Protein AF-A0A432ERB2-F1 (afdb_monomer)

Foldseek 3Di:
DLPDDPVVVVVDPDDDNVPDPVVVVVVVVVVVVVVVVVVVVVVVVVVVVVVQCCQQVVCVVVVHPGPDDPVRD

Nearest PDB structures (foldseek):
  7dr2-assembly1_aB  TM=6.862E-01  e=5.318E+00  Cyanophora paradoxa
  7qco-assembly1_B  TM=7.251E-01  e=5.732E+00  Chroococcidiopsis sp. TS-821

Solvent-accessible surface area (backbone atoms only — not comparable to full-atom values): 4394 Å² total; per-residue (Å²): 70,53,88,49,56,69,71,62,45,75,76,40,100,70,71,44,67,84,66,50,73,69,54,55,59,53,50,53,55,50,51,50,55,52,51,56,49,49,52,50,51,54,52,49,54,53,52,48,57,51,49,49,51,50,54,49,52,48,24,59,76,74,69,46,77,73,90,71,56,86,90,79,112

Secondary structure (DSSP, 8-state):
-TTS-HHHHHT-S---TT--THHHHHHHHHHHHHHHHHHHHHHHHHHHHHHHHHHHHHHHHHTPPPSS-TT--

Structure (mmCIF, N/CA/C/O backbone):
data_AF-A0A432ERB2-F1
#
_entry.id   AF-A0A432ERB2-F1
#
loop_
_atom_site.group_PDB
_atom_site.id
_atom_site.type_symbol
_atom_site.label_atom_id
_atom_site.label_alt_id
_atom_site.label_comp_id
_atom_site.label_asym_id
_atom_site.label_entity_id
_atom_site.label_seq_id
_atom_site.pdbx_PDB_ins_code
_atom_site.Cartn_x
_atom_site.Cartn_y
_atom_site.Cartn_z
_atom_site.occupancy
_atom_site.B_iso_or_equiv
_atom_site.auth_seq_id
_atom_site.auth_comp_id
_atom_site.auth_asym_id
_atom_site.auth_atom_id
_atom_site.pdbx_PDB_model_num
ATOM 1 N N . MET A 1 1 ? 18.754 1.104 -21.761 1.00 82.56 1 MET A N 1
ATOM 2 C CA . MET A 1 1 ? 18.833 -0.178 -22.506 1.00 82.56 1 MET A CA 1
ATOM 3 C C . MET A 1 1 ? 20.052 -0.953 -22.037 1.00 82.56 1 MET A C 1
ATOM 5 O O . MET A 1 1 ? 21.032 -0.322 -21.662 1.00 82.56 1 MET A O 1
ATOM 9 N N . GLY A 1 2 ? 20.005 -2.284 -22.038 1.00 80.06 2 GLY A N 1
ATOM 10 C CA . GLY A 1 2 ? 21.094 -3.153 -21.587 1.00 80.06 2 GLY A CA 1
ATOM 11 C C . GLY A 1 2 ? 22.372 -2.948 -22.400 1.00 80.06 2 GLY A C 1
ATOM 12 O O . GLY A 1 2 ? 23.463 -2.957 -21.839 1.00 80.06 2 GLY A O 1
ATOM 13 N N . ALA A 1 3 ? 22.227 -2.634 -23.691 1.00 87.75 3 ALA A N 1
ATOM 14 C CA . ALA A 1 3 ? 23.327 -2.255 -24.581 1.00 87.75 3 ALA A CA 1
ATOM 15 C C . ALA A 1 3 ? 23.685 -0.749 -24.555 1.00 87.75 3 ALA A C 1
ATOM 17 O O . ALA A 1 3 ? 24.515 -0.305 -25.341 1.00 87.75 3 ALA A O 1
ATOM 18 N N . GLY A 1 4 ? 23.043 0.057 -23.701 1.00 87.88 4 GLY A N 1
ATOM 19 C CA . GLY A 1 4 ? 23.329 1.491 -23.577 1.00 87.88 4 GLY A CA 1
ATOM 20 C C . GLY A 1 4 ? 24.670 1.773 -22.896 1.00 87.88 4 GLY A C 1
ATOM 21 O O . GLY A 1 4 ? 25.235 0.893 -22.243 1.00 87.88 4 GLY A O 1
ATOM 22 N N . THR A 1 5 ? 25.154 3.010 -23.021 1.00 94.75 5 THR A N 1
ATOM 23 C CA . THR A 1 5 ? 26.350 3.472 -22.300 1.00 94.75 5 THR A CA 1
ATOM 24 C C . THR A 1 5 ? 26.122 3.417 -20.791 1.00 94.75 5 THR A C 1
ATOM 26 O O . THR A 1 5 ? 24.989 3.556 -20.325 1.00 94.75 5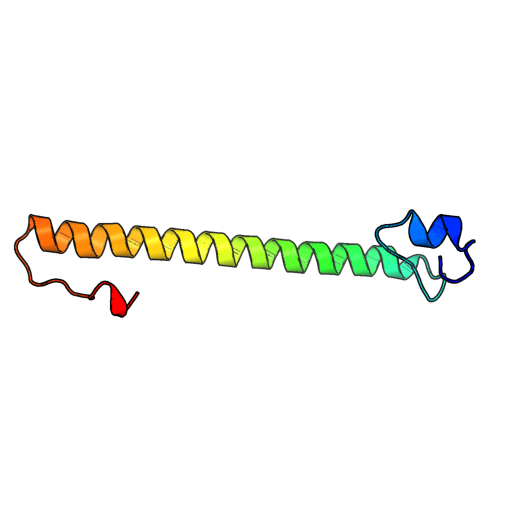 THR A O 1
ATOM 29 N N . ASP A 1 6 ? 27.190 3.242 -20.017 1.00 92.81 6 ASP A N 1
ATOM 30 C CA . ASP A 1 6 ? 27.072 3.148 -18.557 1.00 92.81 6 ASP A CA 1
ATOM 31 C C . ASP A 1 6 ? 26.536 4.450 -17.950 1.00 92.81 6 ASP A C 1
ATOM 33 O O . ASP A 1 6 ? 25.634 4.408 -17.121 1.00 92.81 6 ASP A O 1
ATOM 37 N N . VAL A 1 7 ? 26.934 5.602 -18.504 1.00 95.44 7 VAL A N 1
ATOM 38 C CA . VAL A 1 7 ? 26.360 6.915 -18.155 1.00 95.44 7 VAL A CA 1
ATOM 39 C C . VAL A 1 7 ? 24.840 6.950 -18.372 1.00 95.44 7 VAL A C 1
ATOM 41 O O . VAL A 1 7 ? 24.104 7.472 -17.540 1.00 95.44 7 VAL A O 1
ATOM 44 N N . ALA A 1 8 ? 24.338 6.371 -19.469 1.00 93.00 8 ALA A N 1
ATOM 45 C CA . ALA A 1 8 ? 22.901 6.333 -19.743 1.00 93.00 8 ALA A CA 1
ATOM 46 C C . ALA A 1 8 ? 22.143 5.353 -18.833 1.00 93.00 8 ALA A C 1
ATOM 48 O O . ALA A 1 8 ? 20.950 5.540 -18.608 1.00 93.00 8 ALA A O 1
ATOM 49 N N . LYS A 1 9 ? 22.806 4.305 -18.330 1.00 92.56 9 LYS A N 1
ATOM 50 C CA . LYS A 1 9 ? 22.226 3.364 -17.363 1.00 92.56 9 LYS A CA 1
ATOM 51 C C . LYS A 1 9 ? 22.147 3.986 -15.970 1.00 92.56 9 LYS A C 1
ATOM 53 O O . LYS A 1 9 ? 21.091 3.907 -15.353 1.00 92.56 9 LYS A O 1
ATOM 58 N N . GLU A 1 10 ? 23.217 4.632 -15.511 1.00 93.25 10 GLU A N 1
ATOM 59 C CA . GLU A 1 10 ? 23.272 5.294 -14.199 1.00 93.25 10 GLU A CA 1
ATOM 60 C C . GLU A 1 10 ? 22.307 6.479 -14.090 1.00 93.25 10 GLU A C 1
ATOM 62 O O . GLU A 1 10 ? 21.735 6.711 -13.031 1.00 93.25 10 GLU A O 1
ATOM 67 N N . ALA A 1 11 ? 22.072 7.201 -15.188 1.00 94.94 11 ALA A N 1
ATOM 68 C CA . ALA A 1 11 ? 21.121 8.311 -15.219 1.00 94.94 11 ALA A CA 1
ATOM 69 C C . ALA A 1 11 ? 19.642 7.875 -15.304 1.00 94.94 11 ALA A C 1
ATOM 71 O O . ALA A 1 11 ? 18.764 8.736 -15.350 1.00 94.94 11 ALA A O 1
ATOM 72 N N . SER A 1 12 ? 19.346 6.572 -15.390 1.00 92.75 12 SER A N 1
ATOM 73 C CA . SER A 1 12 ? 17.991 6.063 -15.640 1.00 92.75 12 SER A CA 1
ATOM 74 C C . SER A 1 12 ? 17.383 5.347 -14.432 1.00 92.75 12 SER A C 1
ATOM 76 O O . SER A 1 12 ? 18.025 4.490 -13.835 1.00 92.75 12 SER A O 1
ATOM 78 N N . ASP A 1 13 ? 16.103 5.612 -14.142 1.00 94.25 13 ASP A N 1
ATOM 79 C CA . ASP A 1 13 ? 15.345 4.914 -13.084 1.00 94.25 13 ASP A CA 1
ATOM 80 C C . ASP A 1 13 ? 14.950 3.474 -13.468 1.00 94.25 13 ASP A C 1
ATOM 82 O O . ASP A 1 13 ? 14.547 2.671 -12.626 1.00 94.25 13 ASP A O 1
ATOM 86 N N . MET A 1 14 ? 15.026 3.134 -14.761 1.00 91.56 14 MET A N 1
ATOM 87 C CA . MET A 1 14 ? 14.681 1.814 -15.287 1.00 91.56 14 MET A CA 1
ATOM 88 C C . MET A 1 14 ? 15.570 1.431 -16.474 1.00 91.56 14 MET A C 1
ATOM 90 O O . MET A 1 14 ? 15.635 2.133 -17.48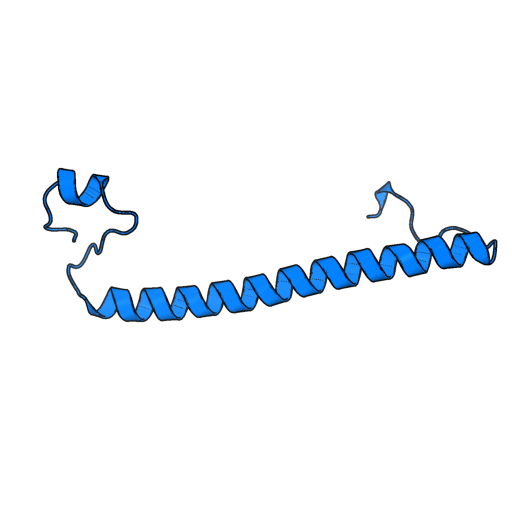5 1.00 91.56 14 MET A O 1
ATOM 94 N N . ILE A 1 15 ? 16.182 0.244 -16.400 1.00 92.69 15 ILE A N 1
ATOM 95 C CA . ILE A 1 15 ? 17.041 -0.308 -17.454 1.00 92.69 15 ILE A CA 1
ATOM 96 C C . ILE A 1 15 ? 16.356 -1.507 -18.121 1.00 92.69 15 ILE A C 1
ATOM 98 O O . ILE A 1 15 ? 16.089 -2.529 -17.496 1.00 92.69 15 ILE A O 1
ATOM 102 N N . ILE A 1 16 ? 16.131 -1.409 -19.433 1.00 92.56 16 ILE A N 1
ATOM 103 C CA . ILE A 1 16 ? 15.598 -2.506 -20.259 1.00 92.56 16 ILE A CA 1
ATOM 104 C C . ILE A 1 16 ? 16.732 -3.468 -20.615 1.00 92.56 16 ILE A C 1
ATOM 106 O O . ILE A 1 16 ? 17.513 -3.164 -21.5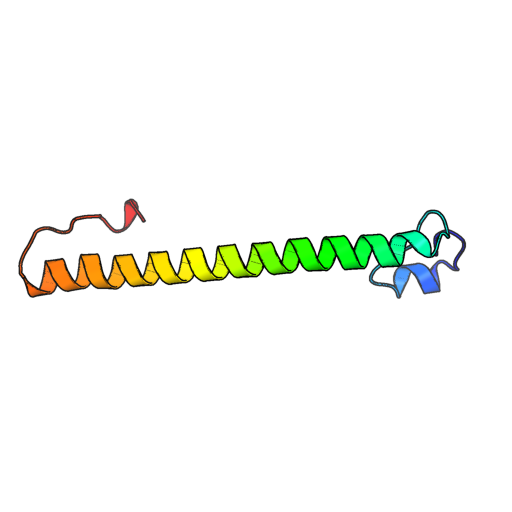16 1.00 92.56 16 ILE A O 1
ATOM 110 N N . LEU A 1 17 ? 16.835 -4.601 -19.921 1.00 90.38 17 LEU A N 1
ATOM 111 C CA . LEU A 1 17 ? 17.962 -5.535 -20.048 1.00 90.38 17 LEU A CA 1
ATOM 112 C C . LEU A 1 17 ? 18.026 -6.252 -21.407 1.00 90.38 17 LEU A C 1
ATOM 114 O O . LEU A 1 17 ? 19.103 -6.372 -21.982 1.00 90.38 17 LEU A O 1
ATOM 118 N N . ASP A 1 18 ? 16.884 -6.678 -21.946 1.00 87.62 18 ASP A N 1
ATOM 119 C CA . ASP A 1 18 ? 16.781 -7.461 -23.189 1.00 87.62 18 ASP A CA 1
ATOM 120 C C . ASP A 1 18 ? 16.689 -6.598 -24.464 1.00 87.62 18 ASP A C 1
ATOM 122 O O . ASP A 1 18 ? 16.486 -7.114 -25.561 1.00 87.62 18 ASP A O 1
ATOM 126 N N . ASN A 1 19 ? 16.830 -5.274 -24.323 1.00 83.50 19 ASN A N 1
ATOM 127 C CA . ASN A 1 19 ? 16.661 -4.269 -25.379 1.00 83.50 19 ASN A CA 1
ATOM 128 C C . ASN A 1 19 ? 15.319 -4.368 -26.138 1.00 83.50 19 ASN A C 1
ATOM 130 O O . ASN A 1 19 ? 15.196 -3.858 -27.253 1.00 83.50 19 ASN A O 1
ATOM 134 N N . ASN A 1 20 ? 14.292 -4.980 -25.538 1.00 89.62 20 ASN A N 1
ATOM 135 C CA . ASN A 1 20 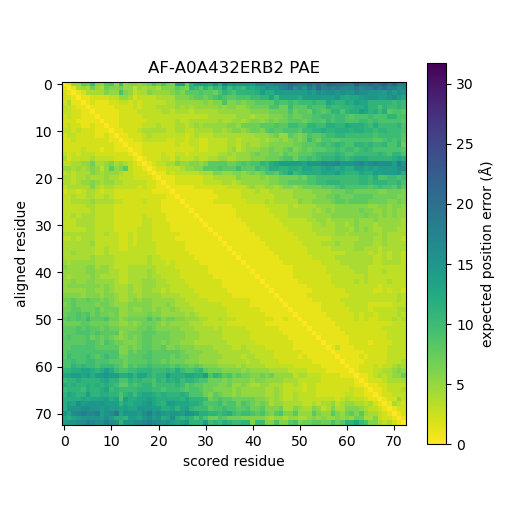? 12.981 -5.140 -26.149 1.00 89.62 20 ASN A CA 1
ATOM 136 C C . ASN A 1 20 ? 11.994 -4.095 -25.618 1.00 89.62 20 ASN A C 1
ATOM 138 O O . ASN A 1 20 ? 11.561 -4.136 -24.467 1.00 89.62 20 ASN A O 1
ATOM 142 N N . PHE A 1 21 ? 11.549 -3.186 -26.486 1.00 90.19 21 PHE A N 1
ATOM 143 C CA . PHE A 1 21 ? 10.565 -2.161 -26.122 1.00 90.19 21 PHE A CA 1
ATOM 144 C C . PHE A 1 21 ? 9.222 -2.733 -25.633 1.00 90.19 21 PHE A C 1
ATOM 146 O O . PHE A 1 21 ? 8.514 -2.056 -24.888 1.00 90.19 21 PHE A O 1
ATOM 153 N N . LYS A 1 22 ? 8.882 -3.992 -25.962 1.00 92.56 22 LYS A N 1
ATOM 154 C CA . LYS A 1 22 ? 7.683 -4.667 -25.426 1.00 92.56 22 LYS A CA 1
ATOM 155 C C . LYS A 1 22 ? 7.693 -4.759 -23.895 1.00 92.56 22 LYS A C 1
ATOM 157 O O . LYS A 1 22 ? 6.620 -4.823 -23.297 1.00 92.56 22 LYS A O 1
ATOM 162 N N . ILE A 1 23 ? 8.868 -4.739 -23.256 1.00 92.00 23 ILE A N 1
ATOM 163 C CA . ILE A 1 23 ? 8.973 -4.753 -21.794 1.00 92.00 23 ILE A CA 1
ATOM 164 C C . ILE A 1 23 ? 8.390 -3.484 -21.168 1.00 92.00 23 ILE A C 1
ATO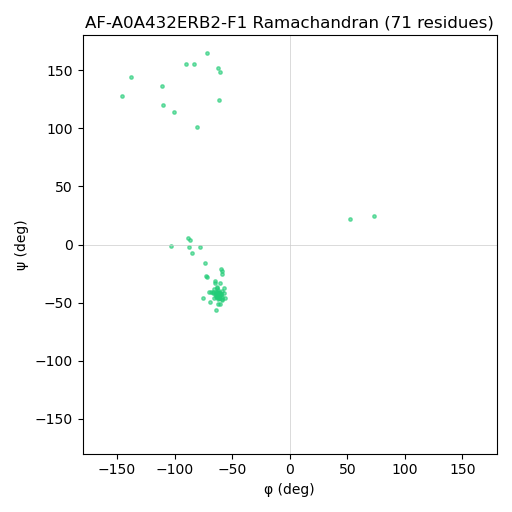M 166 O O . ILE A 1 23 ? 7.816 -3.571 -20.089 1.00 92.00 23 ILE A O 1
ATOM 170 N N . ILE A 1 24 ? 8.466 -2.333 -21.847 1.00 93.69 24 ILE A N 1
ATOM 171 C CA . ILE A 1 24 ? 7.932 -1.068 -21.321 1.00 93.69 24 ILE A CA 1
ATOM 172 C C . ILE A 1 24 ? 6.415 -1.165 -21.176 1.00 93.69 24 ILE A C 1
ATOM 174 O O . ILE A 1 24 ? 5.873 -0.809 -20.135 1.00 93.69 24 ILE A O 1
ATOM 178 N N . VAL A 1 25 ? 5.731 -1.703 -22.191 1.00 95.50 25 VAL A N 1
ATOM 179 C CA . VAL A 1 25 ? 4.272 -1.891 -22.159 1.00 95.50 25 VAL A CA 1
ATOM 180 C C . VAL A 1 25 ? 3.881 -2.789 -20.984 1.00 95.50 25 VAL A C 1
ATOM 182 O O . VAL A 1 25 ? 3.038 -2.405 -20.176 1.00 95.50 25 VAL A O 1
ATOM 185 N N . ARG A 1 26 ? 4.570 -3.926 -20.816 1.00 94.19 26 ARG A N 1
ATOM 186 C CA . ARG A 1 26 ? 4.348 -4.833 -19.678 1.00 94.19 26 ARG A CA 1
ATOM 187 C C . ARG A 1 26 ? 4.639 -4.168 -18.332 1.00 94.19 26 ARG A C 1
ATOM 189 O O . ARG A 1 26 ? 3.888 -4.364 -17.384 1.00 94.19 26 ARG A O 1
ATOM 196 N N . ALA A 1 27 ? 5.707 -3.379 -18.233 1.00 94.88 27 ALA A N 1
ATOM 197 C CA . ALA A 1 27 ? 6.057 -2.659 -17.013 1.00 94.88 27 ALA A CA 1
ATOM 198 C C . ALA A 1 27 ? 4.978 -1.631 -16.634 1.00 94.88 27 ALA A C 1
ATOM 200 O O . ALA A 1 27 ? 4.609 -1.541 -15.466 1.00 94.88 27 ALA A O 1
ATOM 201 N N . VAL A 1 28 ? 4.412 -0.912 -17.611 1.00 96.88 28 VAL A N 1
ATOM 202 C CA . VAL A 1 28 ? 3.286 0.009 -17.380 1.00 96.88 28 VAL A CA 1
ATOM 203 C C . VAL A 1 28 ? 2.032 -0.742 -16.927 1.00 96.88 28 VAL A C 1
ATOM 205 O O . VAL A 1 28 ? 1.361 -0.294 -15.998 1.00 96.88 28 VAL A O 1
ATOM 208 N N . GLU A 1 29 ? 1.715 -1.884 -17.541 1.00 97.75 29 GLU A N 1
ATOM 209 C CA . GLU A 1 29 ? 0.592 -2.733 -17.119 1.00 97.75 29 GLU A CA 1
ATOM 210 C C . GLU A 1 29 ? 0.752 -3.196 -15.664 1.00 97.75 29 GLU A C 1
ATOM 212 O O . GLU A 1 29 ? -0.170 -3.040 -14.864 1.00 97.75 29 GLU A O 1
ATOM 217 N N . GLN A 1 30 ? 1.938 -3.685 -15.286 1.00 97.56 30 GLN A N 1
ATOM 218 C CA . GLN A 1 30 ? 2.227 -4.083 -13.904 1.00 97.56 30 GLN A CA 1
ATOM 219 C C . GLN A 1 30 ? 2.171 -2.895 -12.936 1.00 97.56 30 GLN A C 1
ATOM 221 O O . GLN A 1 30 ? 1.599 -3.011 -11.854 1.00 97.56 30 GLN A O 1
ATOM 226 N N . GLY A 1 31 ? 2.692 -1.732 -13.335 1.00 97.75 31 GLY A N 1
ATOM 227 C CA . GLY A 1 31 ? 2.617 -0.509 -12.537 1.00 97.75 31 GLY A CA 1
ATOM 228 C C . GLY A 1 31 ? 1.176 -0.096 -12.223 1.00 97.75 31 GLY A C 1
ATOM 229 O O . GLY A 1 31 ? 0.877 0.273 -11.088 1.00 97.75 31 GLY A O 1
ATOM 230 N N . ARG A 1 32 ? 0.257 -0.228 -13.190 1.00 98.31 32 ARG A N 1
ATOM 231 C CA . ARG A 1 32 ? -1.179 0.028 -12.976 1.00 98.31 32 ARG A CA 1
ATOM 232 C C . ARG A 1 32 ? -1.789 -0.941 -11.964 1.00 98.31 32 ARG A C 1
ATOM 234 O O . ARG A 1 32 ? -2.483 -0.497 -11.057 1.00 98.31 32 ARG A O 1
ATOM 241 N N . VAL A 1 33 ? -1.471 -2.233 -12.064 1.00 98.38 33 VAL A N 1
ATOM 242 C CA . VAL A 1 33 ? -1.941 -3.250 -11.106 1.00 98.38 33 VAL A CA 1
ATOM 243 C C . VAL A 1 33 ? -1.442 -2.954 -9.688 1.00 98.38 33 VAL A C 1
ATOM 245 O O . VAL A 1 33 ? -2.215 -3.027 -8.732 1.00 98.38 33 VAL A O 1
ATOM 248 N N . ILE A 1 34 ? -0.166 -2.581 -9.538 1.00 98.38 34 ILE A N 1
ATOM 249 C CA . ILE A 1 34 ? 0.408 -2.198 -8.240 1.00 98.38 34 ILE A CA 1
ATOM 250 C C . ILE A 1 34 ? -0.321 -0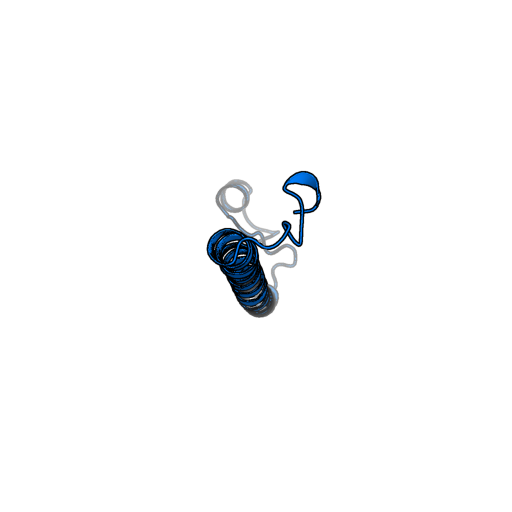.975 -7.680 1.00 98.38 34 ILE A C 1
ATOM 252 O O . ILE A 1 34 ? -0.716 -0.981 -6.516 1.00 98.38 34 ILE A O 1
ATOM 256 N N . PHE A 1 35 ? -0.547 0.050 -8.500 1.00 98.31 35 PHE A N 1
ATOM 257 C CA . PHE A 1 35 ? -1.236 1.264 -8.073 1.00 98.31 35 PHE A CA 1
ATOM 258 C C . PHE A 1 35 ? -2.683 1.000 -7.629 1.00 98.31 35 PHE A C 1
ATOM 260 O O . PHE A 1 35 ? -3.110 1.502 -6.588 1.00 98.31 35 PHE A O 1
ATOM 267 N N . ASP A 1 36 ? -3.421 0.163 -8.358 1.00 98.56 36 ASP A N 1
ATOM 268 C CA . ASP A 1 36 ? -4.780 -0.231 -7.977 1.00 98.56 36 ASP A CA 1
ATOM 269 C C . ASP A 1 36 ? -4.803 -0.992 -6.645 1.00 98.56 36 ASP A C 1
ATOM 271 O O . ASP A 1 36 ? -5.703 -0.795 -5.825 1.00 98.56 36 ASP A O 1
ATOM 275 N N . ASN A 1 37 ? -3.799 -1.832 -6.386 1.00 98.38 37 ASN A N 1
ATOM 276 C CA . ASN A 1 37 ? -3.665 -2.526 -5.107 1.00 98.38 37 ASN A CA 1
ATOM 277 C C . ASN A 1 37 ? -3.280 -1.576 -3.968 1.00 98.38 37 ASN A C 1
ATOM 279 O O . ASN A 1 37 ? -3.864 -1.667 -2.890 1.00 98.38 37 ASN A O 1
ATOM 283 N N . LEU A 1 38 ? -2.378 -0.620 -4.207 1.00 98.50 38 LEU A N 1
ATOM 284 C CA . LEU A 1 38 ? -2.041 0.413 -3.226 1.00 98.50 38 LEU A CA 1
ATOM 285 C C . LEU A 1 38 ? -3.264 1.244 -2.848 1.00 98.50 38 LEU A C 1
ATOM 287 O O . LEU A 1 38 ? -3.497 1.479 -1.666 1.00 98.50 38 LEU A O 1
ATOM 291 N N . ARG A 1 39 ? -4.092 1.629 -3.826 1.00 98.31 39 ARG A N 1
ATOM 292 C CA . ARG A 1 39 ? -5.348 2.334 -3.552 1.00 98.31 39 ARG A CA 1
ATOM 293 C C . ARG A 1 39 ? -6.241 1.532 -2.606 1.00 98.31 39 ARG A C 1
ATOM 295 O O . ARG A 1 39 ? -6.742 2.097 -1.640 1.00 98.31 39 ARG A O 1
ATOM 302 N N . LYS A 1 40 ? -6.407 0.227 -2.847 1.00 98.00 40 LYS A N 1
ATOM 303 C CA . LYS A 1 40 ? -7.206 -0.649 -1.974 1.00 98.00 40 LYS A CA 1
ATOM 304 C C . LYS A 1 40 ? -6.635 -0.719 -0.561 1.00 98.00 40 LYS A C 1
ATOM 306 O O . LYS A 1 40 ? -7.399 -0.590 0.386 1.00 98.00 40 LYS A O 1
ATOM 311 N N . VAL A 1 41 ? -5.318 -0.889 -0.418 1.00 98.31 41 VAL A N 1
ATOM 312 C CA . VAL A 1 41 ? -4.656 -0.959 0.897 1.00 98.31 41 VAL A CA 1
ATOM 313 C C . VAL A 1 41 ? -4.817 0.353 1.659 1.00 98.31 41 VAL A C 1
ATOM 315 O O . VAL A 1 41 ? -5.195 0.332 2.823 1.00 98.31 41 VAL A O 1
ATOM 318 N N . VAL A 1 42 ? -4.610 1.497 1.004 1.00 98.31 42 VAL A N 1
ATOM 319 C CA . VAL A 1 42 ? -4.808 2.812 1.631 1.00 98.31 42 VAL A CA 1
ATOM 320 C C . VAL A 1 42 ? -6.260 2.992 2.073 1.00 98.31 42 VAL A C 1
ATOM 322 O O . VAL A 1 42 ? -6.504 3.402 3.203 1.00 98.31 42 VAL A O 1
ATOM 325 N N . THR A 1 43 ? -7.235 2.651 1.225 1.00 98.12 43 THR A N 1
ATOM 326 C CA . THR A 1 43 ? -8.653 2.722 1.604 1.00 98.12 43 THR A CA 1
ATOM 327 C C . THR A 1 43 ? -8.983 1.786 2.764 1.00 98.12 43 THR A C 1
ATOM 329 O O . THR A 1 43 ? -9.709 2.191 3.664 1.00 98.12 43 THR A O 1
ATOM 332 N N . TYR A 1 44 ? -8.442 0.567 2.764 1.00 97.88 44 TYR A N 1
ATOM 333 C CA . TYR A 1 44 ? -8.635 -0.397 3.843 1.00 97.88 44 TYR A CA 1
ATOM 334 C C . TYR A 1 44 ? -8.103 0.142 5.175 1.00 97.88 44 TYR A C 1
ATOM 336 O O . TYR A 1 44 ? -8.856 0.199 6.139 1.00 97.88 44 TYR A O 1
ATOM 344 N N . LEU A 1 45 ? -6.856 0.622 5.205 1.00 97.62 45 LEU A N 1
ATOM 345 C CA . LEU A 1 45 ? -6.235 1.162 6.418 1.00 97.62 45 LEU A CA 1
ATOM 346 C C . LEU A 1 45 ? -6.980 2.391 6.952 1.00 97.62 45 LEU A C 1
ATOM 348 O O . LEU A 1 45 ? -7.203 2.508 8.150 1.00 97.62 45 LEU A O 1
ATOM 352 N N . LEU A 1 46 ? -7.411 3.297 6.068 1.00 97.69 46 LEU A N 1
ATOM 353 C CA . LEU A 1 46 ? -8.184 4.470 6.483 1.00 97.69 46 LEU A CA 1
ATOM 354 C C . LEU A 1 46 ? -9.563 4.092 7.037 1.00 97.69 46 LEU A C 1
ATOM 356 O O . LEU A 1 46 ? -10.007 4.688 8.017 1.00 97.69 46 LEU A O 1
ATOM 360 N N . ALA A 1 47 ? -10.243 3.124 6.418 1.00 97.38 47 ALA A N 1
ATOM 361 C CA . ALA A 1 47 ? -11.533 2.636 6.896 1.00 97.38 47 ALA A CA 1
ATOM 362 C C . ALA A 1 47 ? -11.407 1.935 8.257 1.00 97.38 47 ALA A C 1
ATOM 364 O O . ALA A 1 47 ? -12.268 2.118 9.117 1.00 97.38 47 ALA A O 1
ATOM 365 N N . ASP A 1 48 ? -10.327 1.183 8.455 1.00 96.00 48 ASP A N 1
ATOM 366 C CA . ASP A 1 48 ? -10.008 0.498 9.704 1.00 96.00 48 ASP A CA 1
ATOM 367 C C . ASP A 1 48 ? -9.760 1.503 10.837 1.00 96.00 48 ASP A C 1
ATOM 369 O O . ASP A 1 48 ? -10.533 1.554 11.793 1.00 96.00 48 ASP A O 1
ATOM 373 N N . SER A 1 49 ? -8.814 2.435 10.655 1.00 94.75 49 SER A N 1
ATOM 374 C CA . SER A 1 49 ? -8.542 3.489 11.643 1.00 94.75 49 SER A CA 1
ATOM 375 C C . SER A 1 49 ? -9.781 4.335 11.962 1.00 94.75 49 SER A C 1
ATOM 377 O O . SER A 1 49 ? -10.002 4.724 13.107 1.00 94.75 49 SER A O 1
ATOM 379 N N . PHE A 1 50 ? -10.626 4.625 10.968 1.00 96.81 50 PHE A N 1
ATOM 380 C CA . PHE A 1 50 ? -11.879 5.347 11.198 1.00 96.81 50 PHE A CA 1
ATOM 381 C C . PHE A 1 50 ? -12.877 4.533 12.034 1.00 96.81 50 PHE A C 1
ATOM 383 O O . PHE A 1 50 ? -13.524 5.075 12.934 1.00 96.81 50 PHE A O 1
ATOM 390 N N . THR A 1 51 ? -12.985 3.233 11.759 1.00 96.00 51 THR A N 1
ATOM 391 C CA . THR A 1 51 ? -13.852 2.314 12.504 1.00 96.00 51 THR A CA 1
ATOM 392 C C . THR A 1 51 ? -13.407 2.204 13.958 1.00 96.00 51 THR A C 1
ATOM 394 O O . THR A 1 51 ? -14.247 2.284 14.853 1.00 96.00 51 THR A O 1
ATOM 397 N N . GLU A 1 52 ? -12.103 2.108 14.213 1.00 95.06 52 GLU A N 1
ATOM 398 C CA . GLU A 1 52 ? -11.547 2.073 15.569 1.00 95.06 52 GLU A CA 1
ATOM 399 C C . GLU A 1 52 ? -11.849 3.345 16.359 1.00 95.06 52 GLU A C 1
ATOM 401 O O . GLU A 1 52 ? -12.288 3.266 17.508 1.00 95.06 52 GLU A O 1
ATOM 406 N N . ILE A 1 53 ? -11.688 4.519 15.738 1.00 94.88 53 IL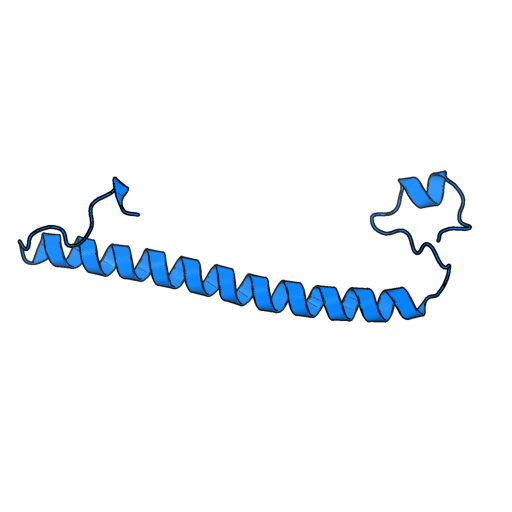E A N 1
ATOM 407 C CA . ILE A 1 53 ? -12.008 5.804 16.374 1.00 94.88 53 ILE A CA 1
ATOM 408 C C . ILE A 1 53 ? -13.479 5.844 16.797 1.00 94.88 53 ILE A C 1
ATOM 410 O O . ILE A 1 53 ? -13.783 6.245 17.922 1.00 94.88 53 ILE A O 1
ATOM 414 N N . ILE A 1 54 ? -14.398 5.417 15.925 1.00 96.25 54 ILE A N 1
ATOM 415 C CA . ILE A 1 54 ? -15.831 5.371 16.246 1.00 96.25 54 ILE A CA 1
ATOM 416 C C . ILE A 1 54 ? -16.111 4.354 17.350 1.00 96.25 54 ILE A C 1
ATOM 418 O O . ILE A 1 54 ? -16.856 4.657 18.280 1.00 96.25 54 ILE A O 1
ATOM 422 N N . LEU A 1 55 ? -15.535 3.157 17.256 1.00 95.31 55 LEU A N 1
ATOM 423 C CA . LEU A 1 55 ? -15.773 2.068 18.195 1.00 95.31 55 LEU A CA 1
ATOM 424 C C . LEU A 1 55 ? -15.311 2.443 19.611 1.00 95.31 55 LEU A C 1
ATOM 426 O O . LEU A 1 55 ? -16.078 2.334 20.569 1.00 95.31 55 LEU A O 1
ATOM 430 N N . ILE A 1 56 ? -14.074 2.924 19.736 1.00 95.12 56 ILE A N 1
ATOM 431 C CA . ILE A 1 56 ? -13.477 3.334 21.009 1.00 95.12 56 ILE A CA 1
ATOM 432 C C . ILE A 1 56 ? -14.160 4.603 21.526 1.00 95.12 56 ILE A C 1
ATOM 434 O O . ILE A 1 56 ? -14.592 4.646 22.678 1.00 95.12 56 ILE A O 1
ATOM 438 N N . GLY A 1 57 ? -14.305 5.626 20.678 1.00 95.19 57 GLY A N 1
ATOM 439 C CA . GLY A 1 57 ? -14.944 6.888 21.051 1.00 95.19 57 GLY A CA 1
ATOM 440 C C . GLY A 1 57 ? -16.395 6.697 21.494 1.00 95.19 57 GLY A C 1
ATOM 441 O O . GLY A 1 57 ? -16.813 7.251 22.510 1.00 95.19 57 GLY A O 1
ATOM 442 N N . GLY A 1 58 ? -17.148 5.854 20.787 1.00 96.44 58 GLY A N 1
ATOM 443 C CA . GLY A 1 58 ? -18.516 5.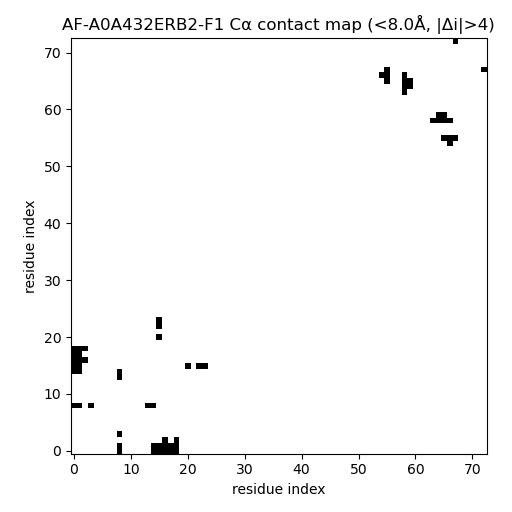486 21.137 1.00 96.44 58 GLY A CA 1
ATOM 444 C C . GLY A 1 58 ? -18.606 4.741 22.468 1.00 96.44 58 GLY A C 1
ATOM 445 O O . GLY A 1 58 ? -19.454 5.081 23.293 1.00 96.44 58 GLY A O 1
ATOM 446 N N . ALA A 1 59 ? -17.708 3.781 22.721 1.00 96.00 59 ALA A N 1
ATOM 447 C CA . ALA A 1 59 ? -17.654 3.075 24.001 1.00 96.00 59 ALA A CA 1
ATOM 448 C C . ALA A 1 59 ? -17.415 4.043 25.172 1.00 96.00 59 ALA A C 1
ATOM 450 O O . ALA A 1 59 ? -18.121 3.969 26.177 1.00 96.00 59 ALA A O 1
ATOM 451 N N . ILE A 1 60 ? -16.501 5.005 25.007 1.00 96.06 60 ILE A N 1
ATOM 452 C CA . ILE A 1 60 ? -16.224 6.042 26.011 1.00 96.06 60 ILE A CA 1
ATOM 453 C C . I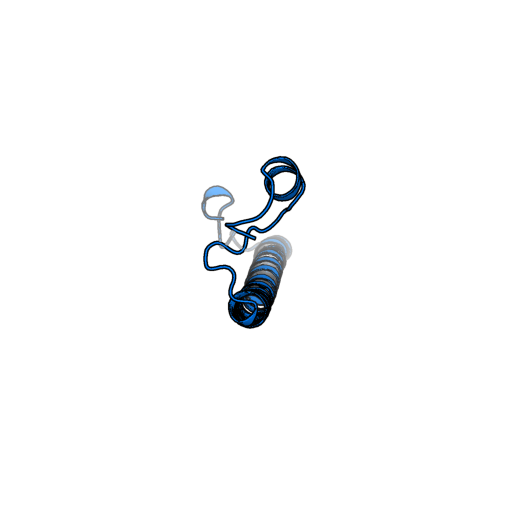LE A 1 60 ? -17.460 6.918 26.258 1.00 96.06 60 ILE A C 1
ATOM 455 O O . ILE A 1 60 ? -17.817 7.147 27.411 1.00 96.06 60 ILE A O 1
ATOM 459 N N . ILE A 1 61 ? -18.137 7.383 25.200 1.00 97.50 61 ILE A N 1
ATOM 460 C CA . ILE A 1 61 ? -19.322 8.254 25.321 1.00 97.50 61 ILE A CA 1
ATOM 461 C C . ILE A 1 61 ? -20.469 7.552 26.062 1.00 97.50 61 ILE A C 1
ATOM 463 O O . ILE A 1 61 ? -21.154 8.179 26.868 1.00 97.50 61 ILE A O 1
ATOM 467 N N . VAL A 1 62 ? -20.681 6.259 25.806 1.00 97.00 62 VAL A N 1
ATOM 468 C CA . VAL A 1 62 ? -21.764 5.470 26.423 1.00 97.00 62 VAL A CA 1
ATOM 469 C C . VAL A 1 62 ? -21.358 4.905 27.798 1.00 97.00 62 VAL A C 1
ATOM 471 O O . VAL A 1 62 ? -22.199 4.375 28.521 1.00 97.00 62 VAL A O 1
ATOM 474 N N . GLY A 1 63 ? -20.090 5.040 28.203 1.00 95.12 63 GLY A N 1
ATOM 475 C CA . GLY A 1 63 ? -19.576 4.511 29.471 1.00 95.12 63 GLY A CA 1
ATOM 476 C C . GLY A 1 63 ? -19.401 2.988 29.481 1.00 95.12 63 GLY A C 1
ATOM 477 O O . GLY A 1 63 ? -19.448 2.365 30.542 1.00 95.12 63 GLY A O 1
ATOM 478 N N . LEU A 1 64 ? -19.230 2.378 28.306 1.00 95.19 64 LEU A N 1
ATOM 479 C CA . LEU A 1 64 ? -18.954 0.952 28.148 1.00 95.19 64 LEU A CA 1
ATOM 480 C C . LEU A 1 64 ? -17.452 0.660 28.317 1.00 95.19 64 LEU A C 1
ATOM 482 O O . LEU A 1 64 ? -16.619 1.540 28.083 1.00 95.19 64 LEU A O 1
ATOM 486 N N . PRO A 1 65 ? -17.074 -0.574 28.703 1.00 93.56 65 PRO A N 1
ATOM 487 C CA . PRO A 1 65 ? -15.672 -0.974 28.707 1.00 93.56 65 PRO A CA 1
ATOM 488 C C . PRO A 1 65 ? -15.079 -0.896 27.295 1.00 93.56 65 PRO A C 1
ATOM 490 O O . PRO A 1 65 ? -15.773 -1.127 26.303 1.00 93.56 65 PRO A O 1
ATOM 493 N N . LEU A 1 66 ? -13.781 -0.594 27.217 1.00 93.25 66 LEU A N 1
ATOM 494 C CA . LEU A 1 66 ? -13.070 -0.518 25.945 1.00 93.25 66 LEU A CA 1
ATOM 495 C C . LEU A 1 66 ? -13.092 -1.887 25.240 1.00 93.25 66 LEU A C 1
ATOM 497 O O . LEU A 1 66 ? -12.655 -2.873 25.837 1.00 93.25 66 LEU A O 1
ATOM 501 N N . PRO A 1 67 ? -13.579 -1.962 23.989 1.00 90.94 67 PRO A N 1
ATOM 502 C CA . PRO A 1 67 ? -13.683 -3.226 23.262 1.00 90.94 67 PRO A CA 1
ATOM 503 C C . PRO A 1 67 ? -12.320 -3.768 22.813 1.00 90.94 67 PRO A C 1
ATOM 505 O O . PRO A 1 67 ? -12.159 -4.979 22.693 1.00 90.94 67 PRO A O 1
ATOM 508 N N . VAL A 1 68 ? -11.346 -2.881 22.595 1.00 92.19 68 VAL A N 1
ATOM 509 C CA . VAL A 1 68 ? -9.951 -3.205 22.271 1.00 92.19 68 VAL A CA 1
ATOM 510 C C . VAL A 1 68 ? -9.008 -2.289 23.052 1.00 92.19 68 VAL A C 1
ATOM 512 O O . VAL A 1 68 ? -9.317 -1.121 23.302 1.00 92.19 68 VAL A O 1
ATOM 515 N N . LEU A 1 69 ? -7.868 -2.834 23.474 1.00 89.25 69 LEU A N 1
ATOM 516 C CA . LEU A 1 69 ? -6.799 -2.106 24.163 1.00 89.25 69 LEU A CA 1
ATOM 517 C C . LEU A 1 69 ? -5.792 -1.543 23.154 1.00 89.25 69 LEU A C 1
ATOM 519 O O . LEU A 1 69 ? -5.576 -2.131 22.102 1.00 89.25 69 LEU A O 1
ATOM 523 N N . ALA A 1 70 ? -5.076 -0.478 23.528 1.00 82.88 70 ALA A N 1
ATOM 524 C CA . ALA A 1 70 ? -4.070 0.152 22.664 1.00 82.88 70 ALA A CA 1
ATOM 525 C C . ALA A 1 70 ? -2.924 -0.781 22.223 1.00 82.88 70 ALA A C 1
ATOM 527 O O . ALA A 1 70 ? -2.280 -0.507 21.226 1.00 82.88 70 ALA A O 1
ATOM 528 N N . GLY A 1 71 ? -2.650 -1.863 22.961 1.00 89.31 71 GLY A N 1
ATOM 529 C CA . GLY A 1 71 ? -1.650 -2.866 22.569 1.00 89.31 71 GLY A CA 1
ATOM 530 C C . GLY A 1 71 ? -2.183 -3.982 21.662 1.00 89.31 71 GLY A C 1
ATOM 531 O O . GLY A 1 71 ? -1.428 -4.889 21.330 1.00 89.31 71 GLY A O 1
ATOM 532 N N . GLN A 1 72 ? -3.480 -3.974 21.345 1.00 79.81 72 GLN A N 1
ATOM 533 C CA . GLN A 1 72 ? -4.136 -4.934 20.447 1.00 79.81 72 GLN A CA 1
ATOM 534 C C . GLN A 1 72 ? -4.417 -4.340 19.057 1.00 79.81 72 GLN A C 1
ATOM 536 O O . GLN A 1 72 ? -4.964 -5.043 18.210 1.00 79.81 72 GLN A O 1
ATOM 541 N N . ILE A 1 73 ? -4.052 -3.069 18.876 1.00 75.81 73 ILE A N 1
ATOM 542 C CA . ILE A 1 73 ? -4.102 -2.271 17.650 1.00 75.81 73 ILE A CA 1
ATOM 543 C C . ILE A 1 73 ? -2.662 -2.147 17.145 1.00 75.81 73 ILE A C 1
ATOM 545 O O . ILE A 1 73 ? -2.417 -2.369 15.941 1.00 75.81 73 ILE A O 1
#

Mean predicted aligned error: 5.25 Å

Radius of gyration: 23.52 Å; Cα contacts (8 Å, |Δi|>4): 31; chains: 1; bounding box: 49×16×56 Å

pLDDT: mean 93.68, std 4.87, range [75.81, 98.56]

Sequence (73 aa):
MGAGTDVAKEASDMIILDNNFKIIVRAVEQGRVIFDNLRKVVTYLLADSFTEIILIGGAIIVGLPLPVLAGQI